Protein AF-A0A254QDS8-F1 (afdb_monomer_lite)

Foldseek 3Di:
DALLLLVLLLCLLVLLVVLLVVLVVLLVVLVVQLVVDPDPVSNVVSVVCNQPVSLVSQLVSQLSSLVSLCVSVVHDNVVSNVLSNVQSVVCNPPSSPVSSVVSNVSSQVSNVVVVQDADPVGDDPVSSVVVSVPDDNPDDDDPPPPPD

Structure (mmCIF, N/CA/C/O backbone):
data_AF-A0A254QDS8-F1
#
_entry.id   AF-A0A254QDS8-F1
#
loop_
_atom_site.group_PDB
_atom_site.id
_atom_site.type_symbol
_atom_site.label_atom_id
_atom_site.label_alt_id
_atom_site.label_comp_id
_atom_site.label_asym_id
_atom_site.label_entity_id
_atom_site.label_seq_id
_atom_site.pdbx_PDB_ins_code
_atom_site.Cartn_x
_atom_site.Cartn_y
_atom_site.Cartn_z
_atom_site.occupancy
_atom_site.B_iso_or_equiv
_atom_site.auth_seq_id
_atom_site.auth_comp_id
_atom_site.auth_asym_id
_atom_site.auth_atom_id
_atom_site.pdbx_PDB_model_num
ATOM 1 N N . MET A 1 1 ? -18.274 0.743 17.274 1.00 62.94 1 MET A N 1
ATOM 2 C CA . MET A 1 1 ? -17.215 0.992 16.306 1.00 62.94 1 MET A CA 1
ATOM 3 C C . MET A 1 1 ? -17.148 -0.329 15.602 1.00 62.94 1 MET A C 1
ATOM 5 O O . MET A 1 1 ? -16.774 -1.278 16.2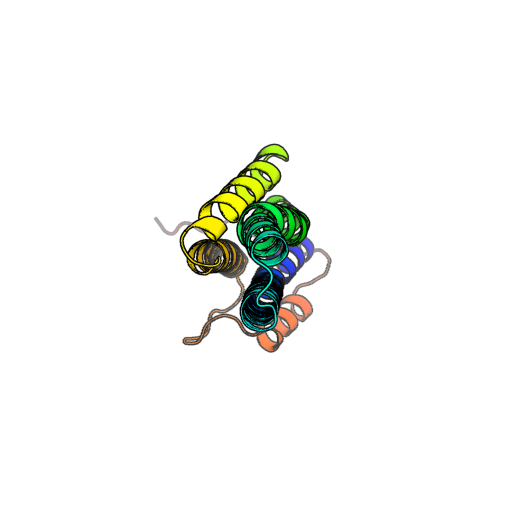58 1.00 62.94 1 MET A O 1
ATOM 9 N N . SER A 1 2 ? -17.656 -0.474 14.379 1.00 72.56 2 SER A N 1
ATOM 10 C CA . SER A 1 2 ? -17.866 -1.837 13.882 1.00 72.56 2 SER A CA 1
ATOM 11 C C . SER A 1 2 ? -16.525 -2.563 13.750 1.00 72.56 2 SER A C 1
ATOM 13 O O . SER A 1 2 ? -15.550 -1.995 13.250 1.00 72.56 2 SER A O 1
ATOM 15 N N . LYS A 1 3 ? -16.482 -3.830 14.175 1.00 84.50 3 LYS A N 1
ATOM 16 C CA . LYS A 1 3 ? -15.363 -4.760 13.950 1.00 84.50 3 LYS A CA 1
ATOM 17 C C . LYS A 1 3 ? -14.856 -4.696 12.500 1.00 84.50 3 LYS A C 1
ATOM 19 O O . LYS A 1 3 ? -13.654 -4.731 12.249 1.00 84.50 3 LYS A O 1
ATOM 24 N N . ALA A 1 4 ? -15.768 -4.455 11.555 1.00 88.00 4 ALA A N 1
ATOM 25 C CA . ALA A 1 4 ? -15.475 -4.204 10.147 1.00 88.00 4 ALA A CA 1
ATOM 26 C C . ALA A 1 4 ? -14.522 -3.017 9.896 1.00 88.00 4 ALA A C 1
ATOM 28 O O . ALA A 1 4 ? -13.606 -3.145 9.088 1.00 88.00 4 ALA A O 1
ATOM 29 N N . LYS A 1 5 ? -14.671 -1.876 10.585 1.00 89.94 5 LYS A N 1
ATOM 30 C CA . LYS A 1 5 ? -13.752 -0.731 10.419 1.00 89.94 5 LYS A CA 1
ATOM 31 C C . LYS A 1 5 ? -12.341 -1.063 10.900 1.00 89.94 5 LYS A C 1
ATOM 33 O O . LYS A 1 5 ? -11.376 -0.699 10.232 1.00 89.94 5 LYS A O 1
ATOM 38 N N . VAL A 1 6 ? -12.225 -1.793 12.011 1.00 90.06 6 VAL A N 1
ATOM 39 C CA . VAL A 1 6 ? -10.930 -2.261 12.534 1.00 90.06 6 VAL A CA 1
ATOM 40 C C . VAL A 1 6 ? -10.281 -3.225 11.543 1.00 90.06 6 VAL A C 1
ATOM 42 O O . VAL A 1 6 ? -9.111 -3.056 11.207 1.00 90.06 6 VAL A O 1
ATOM 45 N N . GLN A 1 7 ? -11.053 -4.172 10.999 1.00 93.00 7 GLN A N 1
ATOM 46 C CA . GLN A 1 7 ? -10.568 -5.125 9.999 1.00 93.00 7 GLN A CA 1
ATOM 47 C C . GLN A 1 7 ? -10.078 -4.419 8.729 1.00 93.00 7 GLN A C 1
ATOM 49 O O . GLN A 1 7 ? -8.998 -4.719 8.230 1.00 93.00 7 GLN A O 1
ATOM 54 N N . LEU A 1 8 ? -10.841 -3.450 8.218 1.00 94.12 8 LEU A N 1
ATOM 55 C CA . LEU A 1 8 ? -10.476 -2.686 7.024 1.00 94.12 8 LEU A CA 1
ATOM 56 C C . LEU A 1 8 ? -9.184 -1.880 7.226 1.00 94.12 8 LEU A C 1
ATOM 58 O O . LEU A 1 8 ? -8.314 -1.883 6.351 1.00 94.12 8 LEU A O 1
ATOM 62 N N . ALA A 1 9 ? -9.029 -1.230 8.383 1.00 93.38 9 ALA A N 1
ATOM 63 C CA . ALA A 1 9 ? -7.809 -0.502 8.723 1.00 93.38 9 ALA A CA 1
ATOM 64 C C . ALA A 1 9 ? -6.607 -1.450 8.905 1.00 93.38 9 ALA A C 1
ATOM 66 O O . ALA A 1 9 ? -5.504 -1.140 8.450 1.00 93.38 9 ALA A O 1
ATOM 67 N N . ALA A 1 10 ? -6.817 -2.626 9.508 1.00 93.75 10 ALA A N 1
ATOM 68 C CA . ALA A 1 10 ? -5.796 -3.659 9.684 1.00 93.75 10 ALA A CA 1
ATOM 69 C C . ALA A 1 10 ? -5.311 -4.213 8.340 1.00 93.75 10 ALA A C 1
ATOM 71 O O . ALA A 1 10 ? -4.106 -4.269 8.080 1.00 93.75 10 ALA A O 1
ATOM 72 N N . ASP A 1 11 ? -6.246 -4.569 7.461 1.00 95.25 11 ASP A N 1
ATOM 73 C CA . ASP A 1 11 ? -5.963 -5.034 6.108 1.00 95.25 11 ASP A CA 1
ATOM 74 C C . ASP A 1 11 ? -5.142 -4.014 5.318 1.00 95.25 11 ASP A C 1
ATOM 76 O O . ASP A 1 11 ? -4.181 -4.392 4.645 1.00 95.25 11 ASP A O 1
ATOM 80 N N . ALA A 1 12 ? -5.501 -2.729 5.406 1.00 94.81 12 ALA A N 1
ATOM 81 C CA . ALA A 1 12 ? -4.743 -1.661 4.771 1.00 94.81 12 ALA A CA 1
ATOM 82 C C . ALA A 1 12 ? -3.329 -1.560 5.368 1.00 94.81 12 ALA A C 1
ATOM 84 O O . ALA A 1 12 ? -2.350 -1.623 4.628 1.00 94.81 12 ALA A O 1
ATOM 85 N N . TYR A 1 13 ? -3.205 -1.495 6.700 1.00 94.81 13 TYR A N 1
ATOM 86 C CA . TYR A 1 13 ? -1.925 -1.366 7.407 1.00 94.81 13 TYR A CA 1
ATOM 87 C C . TYR A 1 13 ? -0.912 -2.457 7.026 1.00 94.81 13 TYR A C 1
ATOM 89 O O . TYR A 1 13 ? 0.222 -2.161 6.635 1.00 94.81 13 TYR A O 1
ATOM 97 N N . PHE A 1 14 ? -1.323 -3.727 7.099 1.00 94.31 14 PHE A N 1
ATOM 98 C CA . PHE A 1 14 ? -0.460 -4.851 6.724 1.00 94.31 14 PHE A CA 1
ATOM 99 C C . PHE A 1 14 ? -0.306 -4.979 5.205 1.00 94.31 14 PHE A C 1
ATOM 101 O O . PHE A 1 14 ? 0.731 -5.443 4.725 1.00 94.31 14 PHE A O 1
ATOM 108 N N . GLY A 1 15 ? -1.317 -4.554 4.447 1.00 94.50 15 GLY A N 1
ATOM 109 C CA . GLY A 1 15 ? -1.284 -4.503 2.993 1.00 94.50 15 GLY A CA 1
ATOM 110 C C . GLY A 1 15 ? -0.211 -3.558 2.464 1.00 94.50 15 GLY A C 1
ATOM 111 O O . GLY A 1 15 ? 0.537 -3.957 1.576 1.00 94.50 15 GLY A O 1
ATOM 112 N N . TYR A 1 16 ? -0.055 -2.360 3.041 1.00 93.94 16 TYR A N 1
ATOM 113 C CA . TYR A 1 16 ? 0.979 -1.410 2.609 1.00 93.94 16 TYR A CA 1
ATOM 114 C C . TYR A 1 16 ? 2.391 -1.966 2.792 1.00 93.94 16 TYR A C 1
ATOM 116 O O . TYR A 1 16 ? 3.232 -1.764 1.923 1.00 93.94 16 TYR A O 1
ATOM 124 N N . GLY A 1 17 ? 2.647 -2.716 3.870 1.00 91.69 17 GLY A N 1
ATOM 125 C CA . GLY A 1 17 ? 3.943 -3.371 4.073 1.00 91.69 17 GLY A CA 1
ATOM 126 C C . GLY A 1 17 ? 4.255 -4.396 2.977 1.00 91.69 17 GLY A C 1
ATOM 127 O O . GLY A 1 17 ? 5.362 -4.427 2.447 1.00 91.69 17 GLY A O 1
ATOM 128 N N . LYS A 1 18 ? 3.259 -5.196 2.572 1.00 91.56 18 LYS A N 1
ATOM 129 C CA . LYS A 1 18 ? 3.403 -6.134 1.445 1.00 91.56 18 LYS A CA 1
ATOM 130 C C . LYS A 1 18 ? 3.569 -5.410 0.110 1.00 91.56 18 LYS A C 1
ATOM 132 O O . LYS A 1 18 ? 4.428 -5.781 -0.681 1.00 91.56 18 LYS A O 1
ATOM 137 N N . ALA A 1 19 ? 2.764 -4.380 -0.137 1.00 92.94 19 ALA A N 1
ATOM 138 C CA . ALA A 1 19 ? 2.820 -3.583 -1.358 1.00 92.94 19 ALA A CA 1
ATOM 139 C C . ALA A 1 19 ? 4.178 -2.878 -1.518 1.00 92.94 19 ALA A C 1
ATOM 141 O O . ALA A 1 19 ? 4.733 -2.849 -2.616 1.00 92.94 19 ALA A O 1
ATOM 142 N N . PHE A 1 20 ? 4.760 -2.397 -0.417 1.00 92.44 20 PHE A N 1
ATOM 143 C CA . PHE A 1 20 ? 6.112 -1.851 -0.403 1.00 92.44 20 PHE A CA 1
ATOM 144 C C . PHE A 1 20 ? 7.160 -2.899 -0.791 1.00 92.44 20 PHE A C 1
ATOM 146 O O . PHE A 1 20 ? 7.974 -2.645 -1.675 1.00 92.44 20 PHE A O 1
ATOM 153 N N . LEU A 1 21 ? 7.102 -4.101 -0.202 1.00 91.75 21 LEU A N 1
ATOM 154 C CA . LEU A 1 21 ? 8.006 -5.199 -0.564 1.00 91.75 21 LEU A CA 1
ATOM 155 C C . LEU A 1 21 ? 7.904 -5.560 -2.050 1.00 91.75 21 LEU A C 1
ATOM 157 O O . LEU A 1 21 ? 8.928 -5.686 -2.716 1.00 91.75 21 LEU A O 1
ATOM 161 N N . PHE A 1 22 ? 6.690 -5.663 -2.599 1.00 91.75 22 PHE A N 1
ATOM 162 C CA . PHE A 1 22 ? 6.507 -5.902 -4.033 1.00 91.75 22 PHE A CA 1
ATOM 163 C C . PHE A 1 22 ? 7.075 -4.772 -4.896 1.00 91.75 22 PHE A C 1
ATOM 165 O O . PHE A 1 22 ? 7.669 -5.042 -5.936 1.00 91.75 22 PHE A O 1
ATOM 172 N N . THR A 1 23 ? 6.948 -3.521 -4.452 1.00 90.31 23 THR A N 1
ATOM 173 C CA . THR A 1 23 ? 7.519 -2.363 -5.156 1.00 90.31 23 THR A CA 1
ATOM 174 C C . THR A 1 23 ? 9.048 -2.411 -5.160 1.00 90.31 23 THR A C 1
ATOM 176 O O . THR A 1 23 ? 9.661 -2.175 -6.199 1.00 90.31 23 THR A O 1
ATOM 179 N N . ILE A 1 24 ? 9.675 -2.788 -4.038 1.00 89.62 24 ILE A N 1
ATOM 180 C CA . ILE A 1 24 ? 11.129 -3.001 -3.971 1.00 89.62 24 ILE A CA 1
ATOM 181 C C . ILE A 1 24 ? 11.551 -4.118 -4.928 1.00 89.62 24 ILE A C 1
ATOM 183 O O . ILE A 1 24 ? 12.480 -3.927 -5.709 1.00 89.62 24 ILE A O 1
ATOM 187 N N . LEU A 1 25 ? 10.872 -5.268 -4.897 1.00 90.56 25 LEU A N 1
ATOM 188 C CA . LEU A 1 25 ? 11.194 -6.401 -5.769 1.00 90.56 25 LEU A CA 1
ATOM 189 C C . LEU A 1 25 ? 11.064 -6.032 -7.252 1.00 90.56 25 LEU A C 1
ATOM 191 O O . LEU A 1 25 ? 11.931 -6.387 -8.047 1.00 90.56 25 LEU A O 1
ATOM 195 N N . PHE A 1 26 ? 10.036 -5.264 -7.617 1.00 89.44 26 PHE A N 1
ATOM 196 C CA . PHE A 1 26 ? 9.875 -4.734 -8.970 1.00 89.44 26 PHE A CA 1
ATOM 197 C C . PHE A 1 26 ? 11.021 -3.782 -9.358 1.00 89.44 26 PHE A C 1
ATOM 199 O O . PHE A 1 26 ? 11.601 -3.899 -10.441 1.00 89.44 26 PHE A O 1
ATOM 206 N N . GLY A 1 27 ? 11.402 -2.870 -8.459 1.00 87.00 27 GLY A N 1
ATOM 207 C CA . GLY A 1 27 ? 12.525 -1.952 -8.665 1.00 87.00 27 GLY A CA 1
ATOM 208 C C . GLY A 1 27 ? 13.868 -2.671 -8.835 1.00 87.00 27 GLY A C 1
ATOM 209 O O . GLY A 1 27 ? 14.647 -2.317 -9.717 1.00 87.00 27 GLY A O 1
ATOM 210 N N . LEU A 1 28 ? 14.123 -3.713 -8.039 1.00 89.06 28 LEU A N 1
ATOM 211 C CA . LEU A 1 28 ? 15.323 -4.546 -8.159 1.00 89.06 28 LEU A CA 1
ATOM 212 C C . LEU A 1 28 ? 15.313 -5.376 -9.446 1.00 89.06 28 LEU A C 1
ATOM 214 O O . LEU A 1 28 ? 16.332 -5.446 -10.125 1.00 89.06 28 LEU A O 1
ATOM 218 N N . GLY A 1 29 ? 14.168 -5.955 -9.817 1.00 89.44 29 GLY A N 1
ATOM 219 C CA . GLY A 1 29 ? 14.023 -6.719 -11.056 1.00 89.44 29 GLY A CA 1
ATOM 220 C C . GLY A 1 29 ? 14.275 -5.865 -12.300 1.00 89.44 29 GLY A C 1
ATOM 221 O O . GLY A 1 29 ? 15.041 -6.257 -13.176 1.00 89.44 29 GLY A O 1
ATOM 222 N N . THR A 1 30 ? 13.702 -4.660 -12.357 1.00 88.50 30 THR A N 1
ATOM 223 C CA . THR A 1 30 ? 13.943 -3.723 -13.470 1.00 88.50 30 THR A CA 1
ATOM 224 C C . THR A 1 30 ? 15.387 -3.218 -13.504 1.00 88.50 30 THR A C 1
ATOM 226 O O . THR A 1 30 ? 15.964 -3.108 -14.583 1.00 88.50 30 THR A O 1
ATOM 229 N N . ALA A 1 31 ? 16.018 -2.976 -12.351 1.00 87.31 31 ALA A N 1
ATOM 230 C CA . ALA A 1 31 ? 17.441 -2.639 -12.295 1.00 87.31 31 ALA A CA 1
ATOM 231 C C . ALA A 1 31 ? 18.334 -3.795 -12.783 1.00 87.31 31 ALA A C 1
ATOM 233 O O . ALA A 1 31 ? 19.264 -3.562 -13.551 1.00 87.31 31 ALA A O 1
ATOM 234 N N . ALA A 1 32 ? 18.030 -5.037 -12.397 1.00 89.44 32 ALA A N 1
ATOM 235 C CA . ALA A 1 32 ? 18.757 -6.216 -12.858 1.00 89.44 32 ALA A CA 1
ATOM 236 C C . ALA A 1 32 ? 18.629 -6.407 -14.377 1.00 89.44 32 ALA A C 1
ATOM 238 O O . ALA A 1 32 ? 19.632 -6.650 -15.041 1.00 89.44 32 ALA A O 1
ATOM 239 N N . LEU A 1 33 ? 17.429 -6.222 -14.941 1.00 89.44 33 LEU A N 1
ATOM 240 C CA . LEU A 1 33 ? 17.216 -6.257 -16.392 1.00 89.44 33 LEU A CA 1
ATOM 241 C C . LEU A 1 33 ? 18.037 -5.184 -17.114 1.00 89.44 33 LEU A C 1
ATOM 243 O O . LEU A 1 33 ? 18.649 -5.472 -18.137 1.00 89.44 33 LEU A O 1
ATOM 247 N N . HIS A 1 34 ? 18.088 -3.966 -16.568 1.00 88.00 34 HIS A N 1
ATOM 248 C CA . HIS A 1 34 ? 18.885 -2.882 -17.142 1.00 88.00 34 HIS A CA 1
ATOM 249 C C . HIS A 1 34 ? 20.385 -3.220 -17.171 1.00 88.00 34 HIS A C 1
ATOM 251 O O . HIS A 1 34 ? 21.047 -2.948 -18.165 1.00 88.00 34 HIS A O 1
ATOM 257 N N . LEU A 1 35 ? 20.907 -3.846 -16.111 1.00 88.88 35 LEU A N 1
ATOM 258 C CA . LEU A 1 35 ? 22.319 -4.234 -16.007 1.00 88.88 35 LEU A CA 1
ATOM 259 C C . LEU A 1 35 ? 22.676 -5.492 -16.815 1.00 88.88 35 LEU A C 1
ATOM 261 O O . LEU A 1 35 ? 23.837 -5.683 -17.159 1.00 88.88 35 LEU A O 1
ATOM 265 N N . ALA A 1 36 ? 21.702 -6.358 -17.102 1.00 90.94 36 ALA A N 1
ATOM 266 C CA . ALA A 1 36 ? 21.918 -7.614 -17.820 1.00 90.94 36 ALA A CA 1
ATOM 267 C C . ALA A 1 36 ? 22.020 -7.452 -19.347 1.00 90.94 36 ALA A C 1
ATOM 269 O O . ALA A 1 36 ? 22.380 -8.404 -20.037 1.00 90.94 36 ALA A O 1
ATOM 270 N N . SER A 1 37 ? 21.688 -6.276 -19.886 1.00 89.25 37 SER A N 1
ATOM 271 C CA . SER A 1 37 ? 21.680 -6.013 -21.325 1.00 89.25 37 SER A CA 1
ATOM 272 C C . SER A 1 37 ? 22.608 -4.861 -21.681 1.00 89.25 37 SER A C 1
ATOM 274 O O . SER A 1 37 ? 22.601 -3.828 -21.019 1.00 89.25 37 SER A O 1
ATOM 276 N N . ASN A 1 38 ? 23.351 -5.019 -22.776 1.00 90.06 38 ASN A N 1
ATOM 277 C CA . ASN A 1 38 ? 24.155 -3.954 -23.385 1.00 90.06 38 ASN A CA 1
ATOM 278 C C . ASN A 1 38 ? 23.418 -3.245 -24.539 1.00 90.06 38 ASN A C 1
ATOM 280 O O . ASN A 1 38 ? 23.972 -2.340 -25.157 1.00 90.06 38 ASN A O 1
ATOM 284 N N . ASP A 1 39 ? 22.186 -3.657 -24.854 1.00 94.19 39 ASP A N 1
ATOM 285 C CA . ASP A 1 39 ? 21.362 -3.016 -25.879 1.00 94.19 39 ASP A CA 1
ATOM 286 C C . ASP A 1 39 ? 20.772 -1.709 -25.328 1.00 94.19 39 ASP A C 1
ATOM 288 O O . ASP A 1 39 ? 19.963 -1.706 -24.396 1.00 94.19 39 ASP A O 1
ATOM 292 N N . GLN A 1 40 ? 21.167 -0.588 -25.931 1.00 90.69 40 GLN A N 1
ATOM 293 C CA . GLN A 1 40 ? 20.734 0.748 -25.530 1.00 90.69 40 GLN A CA 1
ATOM 294 C C . GLN A 1 40 ? 19.218 0.960 -25.680 1.00 90.69 40 GLN A C 1
ATOM 296 O O . GLN A 1 40 ? 18.601 1.614 -24.839 1.00 90.69 40 GLN A O 1
ATOM 301 N N . THR A 1 41 ? 18.591 0.391 -26.713 1.00 91.81 41 THR A N 1
ATOM 302 C CA . THR A 1 41 ? 17.136 0.475 -26.918 1.00 91.81 41 THR A CA 1
ATOM 303 C C . THR A 1 41 ? 16.415 -0.268 -25.805 1.00 91.81 41 THR A C 1
ATOM 305 O O . THR A 1 41 ? 15.487 0.260 -25.190 1.00 91.81 41 THR A O 1
ATOM 308 N N . PHE A 1 42 ? 16.887 -1.474 -25.488 1.00 89.94 42 PHE A N 1
ATOM 309 C CA . PHE A 1 42 ? 16.353 -2.257 -24.382 1.00 89.94 42 PHE A CA 1
ATOM 310 C C . PHE A 1 42 ? 16.517 -1.528 -23.042 1.00 89.94 42 PHE A C 1
ATOM 312 O O . PHE A 1 42 ? 15.566 -1.433 -22.267 1.00 89.94 42 PHE A O 1
ATOM 319 N N . GLN A 1 43 ? 17.687 -0.943 -22.782 1.00 89.94 43 GLN A N 1
ATOM 320 C CA . GLN A 1 43 ? 17.938 -0.161 -21.572 1.00 89.94 43 GLN A CA 1
ATOM 321 C C . GLN A 1 43 ? 16.987 1.036 -21.433 1.00 89.94 43 GLN A C 1
ATOM 323 O O . GLN A 1 43 ? 16.473 1.268 -20.336 1.00 89.94 43 GLN A O 1
ATOM 328 N N . LEU A 1 44 ? 16.708 1.763 -22.522 1.00 89.75 44 LEU A N 1
ATOM 329 C CA . LEU A 1 44 ? 15.747 2.873 -22.536 1.00 89.75 44 LEU A CA 1
ATOM 330 C C . LEU A 1 44 ? 14.315 2.400 -22.259 1.00 89.75 44 LEU A C 1
ATOM 332 O O . LEU A 1 44 ? 13.605 3.028 -21.471 1.00 89.75 44 LEU A O 1
ATOM 336 N N . ILE A 1 45 ? 13.906 1.268 -22.840 1.00 90.69 45 ILE A N 1
ATOM 337 C CA . ILE A 1 45 ? 12.602 0.651 -22.562 1.00 90.69 45 ILE A CA 1
ATOM 338 C C . ILE A 1 45 ? 12.496 0.282 -21.079 1.00 90.69 45 ILE A C 1
ATOM 340 O O . ILE A 1 45 ? 11.505 0.617 -20.430 1.00 90.69 45 ILE A O 1
ATOM 344 N N . VAL A 1 46 ? 13.527 -0.349 -20.511 1.00 89.50 46 VAL A N 1
ATOM 345 C CA . VAL A 1 46 ? 13.554 -0.728 -19.090 1.00 89.50 46 VAL A CA 1
ATOM 346 C C . VAL A 1 46 ? 13.511 0.502 -18.182 1.00 89.50 46 VAL A C 1
ATOM 348 O O . VAL A 1 46 ? 12.814 0.474 -17.170 1.00 89.50 46 VAL A O 1
ATOM 351 N N . ILE A 1 47 ? 14.179 1.604 -18.541 1.00 87.38 47 ILE A N 1
ATOM 352 C CA . ILE A 1 47 ? 14.059 2.880 -17.819 1.00 87.38 47 ILE A CA 1
ATOM 353 C C . ILE A 1 47 ? 12.617 3.398 -17.889 1.00 87.38 47 ILE A C 1
ATOM 355 O O . ILE A 1 47 ? 12.049 3.752 -16.855 1.00 87.38 47 ILE A O 1
ATOM 359 N N . GLY A 1 48 ? 11.990 3.395 -19.067 1.00 86.38 48 GLY A N 1
ATOM 360 C CA . GLY A 1 48 ? 10.590 3.795 -19.231 1.00 86.38 48 GLY A CA 1
ATOM 361 C C . GLY A 1 48 ? 9.635 2.962 -18.367 1.00 86.38 48 GLY A C 1
ATOM 362 O O . GLY A 1 48 ? 8.814 3.519 -17.636 1.00 86.38 48 GLY A O 1
ATOM 363 N N . ILE A 1 49 ? 9.800 1.635 -18.372 1.00 87.69 49 ILE A N 1
ATOM 364 C CA . ILE A 1 49 ? 9.058 0.701 -17.510 1.00 87.69 49 ILE A CA 1
ATOM 365 C C . ILE A 1 49 ? 9.336 0.992 -16.034 1.00 87.69 49 ILE A C 1
ATOM 367 O O . ILE A 1 49 ? 8.418 0.997 -15.217 1.00 87.69 49 ILE A O 1
ATOM 371 N N . ARG A 1 50 ? 10.586 1.279 -15.670 1.00 85.38 50 ARG A N 1
ATOM 372 C CA . ARG A 1 50 ? 10.950 1.590 -14.289 1.00 85.38 50 ARG A CA 1
ATOM 373 C C . ARG A 1 50 ? 10.275 2.864 -13.794 1.00 85.38 50 ARG A C 1
ATOM 375 O O . ARG A 1 50 ? 9.875 2.891 -12.640 1.00 85.38 50 ARG A O 1
ATOM 382 N N . TRP A 1 51 ? 10.116 3.896 -14.614 1.00 84.88 51 TRP A N 1
ATOM 383 C CA . TRP A 1 51 ? 9.431 5.120 -14.190 1.00 84.88 51 TRP A CA 1
ATOM 384 C C . TRP A 1 51 ? 7.910 4.977 -14.287 1.00 84.88 51 TRP A C 1
ATOM 386 O O . TRP A 1 51 ? 7.217 4.953 -13.270 1.00 84.88 51 TRP A O 1
ATOM 396 N N . ILE A 1 52 ? 7.375 4.816 -15.496 1.00 87.88 52 ILE A N 1
ATOM 397 C CA . ILE A 1 52 ? 5.924 4.802 -15.730 1.00 87.88 52 ILE A CA 1
ATOM 398 C C . ILE A 1 52 ? 5.300 3.525 -15.165 1.00 87.88 52 ILE A C 1
ATOM 400 O O . ILE A 1 52 ? 4.286 3.580 -14.470 1.00 87.88 52 ILE A O 1
ATOM 404 N N . GLY A 1 53 ? 5.928 2.375 -15.412 1.00 87.75 53 GLY A N 1
ATOM 405 C CA . GLY A 1 53 ? 5.445 1.086 -14.921 1.00 87.75 53 GLY A CA 1
ATOM 406 C C . GLY A 1 53 ? 5.424 1.015 -13.397 1.00 87.75 53 GLY A C 1
ATOM 407 O O . GLY A 1 53 ? 4.445 0.522 -12.848 1.00 87.75 53 GLY A O 1
ATOM 408 N N . THR A 1 54 ? 6.412 1.589 -12.697 1.00 87.62 54 THR A N 1
ATOM 409 C CA . THR A 1 54 ? 6.382 1.664 -11.223 1.00 87.62 54 THR A CA 1
ATOM 410 C C . THR A 1 54 ? 5.223 2.522 -10.721 1.00 87.62 54 THR A C 1
ATOM 412 O O . THR A 1 54 ? 4.525 2.100 -9.801 1.00 87.62 54 THR A O 1
ATOM 415 N N . ALA A 1 55 ? 4.970 3.695 -11.312 1.00 88.44 55 ALA A N 1
ATOM 416 C CA . ALA A 1 55 ? 3.837 4.531 -10.905 1.00 88.44 55 ALA A CA 1
ATOM 417 C C . ALA A 1 55 ? 2.495 3.816 -11.120 1.00 88.44 55 ALA A C 1
ATOM 419 O O . ALA A 1 55 ? 1.664 3.776 -10.211 1.00 88.44 55 ALA A O 1
ATOM 420 N N . VAL A 1 56 ? 2.297 3.204 -12.292 1.00 90.44 56 VAL A N 1
ATOM 421 C CA . VAL A 1 56 ? 1.080 2.437 -12.602 1.00 90.44 56 VAL A CA 1
ATOM 422 C C . VAL A 1 56 ? 0.929 1.252 -11.648 1.00 90.44 56 VAL A C 1
ATOM 424 O O . VAL A 1 56 ? -0.141 1.062 -11.069 1.00 90.44 56 VAL A O 1
ATOM 427 N N . PHE A 1 57 ? 2.004 0.493 -11.430 1.00 90.00 57 PHE A N 1
ATOM 428 C CA . PHE A 1 57 ? 2.024 -0.652 -10.525 1.00 90.00 57 PHE A CA 1
ATOM 429 C C . PHE A 1 57 ? 1.677 -0.246 -9.091 1.00 90.00 57 PHE A C 1
ATOM 431 O O . PHE A 1 57 ? 0.790 -0.843 -8.482 1.00 90.00 57 PHE A O 1
ATOM 438 N N . VAL A 1 58 ? 2.308 0.808 -8.561 1.00 91.38 58 VAL A N 1
ATOM 439 C CA . VAL A 1 58 ? 2.014 1.303 -7.212 1.00 91.38 58 VAL A CA 1
ATOM 440 C C . VAL A 1 58 ? 0.588 1.820 -7.101 1.00 91.38 58 VAL A C 1
ATOM 442 O O . VAL A 1 58 ? -0.100 1.491 -6.132 1.00 91.38 58 VAL A O 1
ATOM 445 N N . GLY A 1 59 ? 0.109 2.589 -8.078 1.00 91.06 59 GLY A N 1
ATOM 446 C CA . GLY A 1 59 ? -1.280 3.042 -8.107 1.00 91.06 59 GLY A CA 1
ATOM 447 C C . GLY A 1 59 ? -2.251 1.863 -8.031 1.00 91.06 59 GLY A C 1
ATOM 448 O O . GLY A 1 59 ? -3.152 1.858 -7.192 1.00 91.06 59 GLY A O 1
ATOM 449 N N . TRP A 1 60 ? -2.003 0.822 -8.828 1.00 91.31 60 TRP A N 1
ATOM 450 C CA . TRP A 1 60 ? -2.826 -0.382 -8.881 1.00 91.31 60 TRP A CA 1
ATOM 451 C C . TRP A 1 60 ? -2.833 -1.170 -7.564 1.00 91.31 60 TRP A C 1
ATOM 453 O O . TRP A 1 60 ? -3.908 -1.486 -7.055 1.00 91.31 60 TRP A O 1
ATOM 463 N N . ILE A 1 61 ? -1.670 -1.440 -6.961 1.00 92.88 61 ILE A N 1
ATOM 464 C CA . ILE A 1 61 ? -1.601 -2.226 -5.714 1.00 92.88 61 ILE A CA 1
ATOM 465 C C . ILE A 1 61 ? -2.070 -1.435 -4.485 1.00 92.88 61 ILE A C 1
ATOM 467 O O . ILE A 1 61 ? -2.557 -2.027 -3.522 1.00 92.88 61 ILE A O 1
ATOM 471 N N . THR A 1 62 ? -1.931 -0.105 -4.487 1.00 93.50 62 THR A N 1
ATOM 472 C CA . THR A 1 62 ? -2.338 0.738 -3.350 1.00 93.50 62 THR A CA 1
ATOM 473 C C . THR A 1 62 ? -3.808 1.126 -3.399 1.00 93.50 62 THR A C 1
ATOM 475 O O . THR A 1 62 ? -4.388 1.368 -2.345 1.00 93.50 62 THR A O 1
ATOM 478 N N . TYR A 1 63 ? -4.447 1.147 -4.572 1.00 94.25 63 TYR A N 1
ATOM 479 C CA . TYR A 1 63 ? -5.869 1.480 -4.711 1.00 94.25 63 TYR A CA 1
ATOM 480 C C . TYR A 1 63 ? -6.822 0.652 -3.844 1.00 94.25 63 TYR A C 1
ATOM 482 O O . TYR A 1 63 ? -7.548 1.255 -3.049 1.00 94.25 63 TYR A O 1
ATOM 490 N N . PRO A 1 64 ? -6.800 -0.692 -3.868 1.00 95.25 64 PRO A N 1
ATOM 491 C CA . PRO A 1 64 ? -7.663 -1.472 -2.985 1.00 95.25 64 PRO A CA 1
ATOM 492 C C . PRO A 1 64 ? -7.339 -1.240 -1.499 1.00 95.25 64 PRO A C 1
ATOM 494 O O . PRO A 1 64 ? -8.234 -1.282 -0.657 1.00 95.25 64 PRO A O 1
ATOM 497 N N . LEU A 1 65 ? -6.079 -0.949 -1.154 1.00 95.50 65 LEU A N 1
ATOM 498 C CA . LEU A 1 65 ? -5.677 -0.644 0.224 1.00 95.50 65 LEU A CA 1
ATOM 499 C C . LEU A 1 65 ? -6.229 0.710 0.683 1.00 95.50 65 LEU A C 1
ATOM 501 O O . LEU A 1 65 ? -6.799 0.805 1.768 1.00 95.50 65 LEU A O 1
ATOM 505 N N . ASN A 1 66 ? -6.131 1.729 -0.170 1.00 94.81 66 ASN A N 1
ATOM 506 C CA . ASN A 1 66 ? -6.673 3.062 0.070 1.00 94.81 66 ASN A CA 1
ATOM 507 C C . ASN A 1 66 ? -8.204 3.051 0.120 1.00 94.81 66 ASN A C 1
ATOM 509 O O . ASN A 1 66 ? -8.781 3.792 0.909 1.00 94.81 66 ASN A O 1
ATOM 513 N N . GLN A 1 67 ? -8.875 2.187 -0.649 1.00 95.00 67 GLN A N 1
ATOM 514 C CA . GLN A 1 67 ? -10.319 1.974 -0.523 1.00 95.00 67 GLN A CA 1
ATOM 515 C C . GLN A 1 67 ? -10.687 1.373 0.838 1.00 95.00 67 GLN A C 1
ATOM 517 O O . GLN A 1 67 ? -11.625 1.842 1.480 1.00 95.00 67 GLN A O 1
ATOM 522 N N . LYS A 1 68 ? -9.952 0.354 1.308 1.00 94.75 68 LYS A N 1
ATOM 523 C CA . LYS A 1 68 ? -10.179 -0.234 2.639 1.00 94.75 68 LYS A CA 1
ATOM 524 C C . LYS A 1 68 ? -9.945 0.791 3.747 1.00 94.75 68 LYS A C 1
ATOM 526 O O . LYS A 1 68 ? -10.808 0.970 4.606 1.00 94.75 68 LYS A O 1
ATOM 531 N N . LEU A 1 69 ? -8.826 1.513 3.690 1.00 93.88 69 LEU A N 1
ATOM 532 C CA . LEU A 1 69 ? -8.524 2.584 4.635 1.00 93.88 69 LEU A CA 1
ATOM 533 C C . LEU A 1 69 ? -9.598 3.680 4.593 1.00 93.88 69 LEU A C 1
ATOM 535 O O . LEU A 1 69 ? -10.123 4.055 5.638 1.00 93.88 69 LEU A O 1
ATOM 539 N N . GLY A 1 70 ? -9.989 4.123 3.399 1.00 93.75 70 GLY A N 1
ATOM 540 C CA . GLY A 1 70 ? -11.028 5.127 3.199 1.00 93.75 70 GLY A CA 1
ATOM 541 C C . GLY A 1 70 ? -12.366 4.717 3.807 1.00 93.75 70 GLY A C 1
ATOM 542 O O . GLY A 1 70 ? -12.929 5.479 4.584 1.00 93.75 70 GLY A O 1
ATOM 543 N N . LYS A 1 71 ? -12.818 3.479 3.573 1.00 93.50 71 LYS A N 1
ATOM 544 C CA .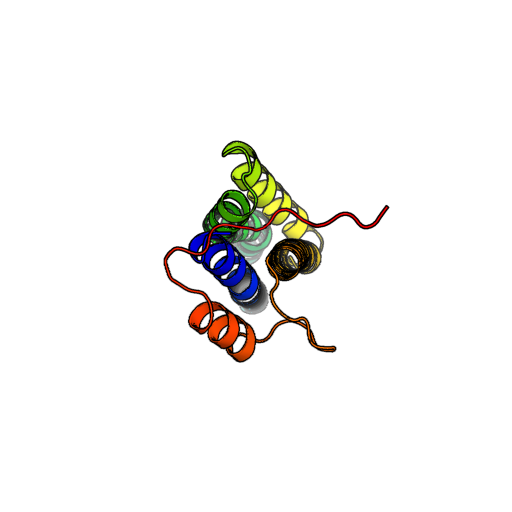 LYS A 1 71 ? -14.030 2.925 4.205 1.00 93.50 71 LYS A CA 1
ATOM 545 C C . LYS A 1 71 ? -13.918 2.849 5.730 1.00 93.50 71 LYS A C 1
ATOM 547 O O . LYS A 1 71 ? -14.900 3.072 6.428 1.00 93.50 71 LYS A O 1
ATOM 552 N N . SER A 1 72 ? -12.730 2.565 6.269 1.00 91.62 72 SER A N 1
ATOM 553 C CA . SER A 1 72 ? -12.514 2.571 7.725 1.00 91.62 72 SER A CA 1
ATOM 554 C C . SER A 1 72 ? -12.565 3.974 8.344 1.00 91.62 72 SER A C 1
ATOM 556 O O . SER A 1 72 ? -12.858 4.097 9.533 1.00 91.62 72 SER A O 1
ATOM 558 N N . MET A 1 73 ? -12.275 5.009 7.548 1.00 91.38 73 MET A N 1
ATOM 559 C CA . MET A 1 73 ? -12.183 6.419 7.943 1.00 91.38 73 MET A CA 1
ATOM 560 C C . MET A 1 73 ? -13.366 7.271 7.454 1.00 91.38 73 MET A C 1
ATOM 562 O O . MET A 1 73 ? -13.315 8.491 7.601 1.00 91.38 73 MET A O 1
ATOM 566 N N . ASP A 1 74 ? -14.379 6.654 6.839 1.00 91.38 74 ASP A N 1
ATOM 567 C CA . ASP A 1 74 ? -15.535 7.327 6.230 1.00 91.38 74 ASP A CA 1
ATOM 568 C C . ASP A 1 74 ? -15.135 8.405 5.202 1.00 91.38 74 ASP A C 1
ATOM 570 O O . ASP A 1 74 ? -15.673 9.511 5.163 1.00 91.38 74 ASP A O 1
ATOM 574 N N . TRP A 1 75 ? -14.129 8.108 4.378 1.00 90.75 75 TRP A N 1
ATOM 575 C CA . TRP A 1 75 ? -13.703 9.003 3.306 1.00 90.75 75 TRP A CA 1
ATOM 576 C C . TRP A 1 75 ? -14.710 9.031 2.150 1.00 90.75 75 TRP A C 1
ATOM 578 O O . TRP A 1 75 ? -15.263 7.986 1.810 1.00 90.75 75 TRP A O 1
ATOM 588 N N . PRO A 1 76 ? -14.857 10.181 1.463 1.00 90.19 76 PRO A N 1
ATOM 589 C CA . PRO A 1 76 ? -15.475 10.214 0.141 1.00 90.19 76 PRO A CA 1
ATOM 590 C C . PRO A 1 76 ? -14.726 9.289 -0.827 1.00 90.19 76 PRO A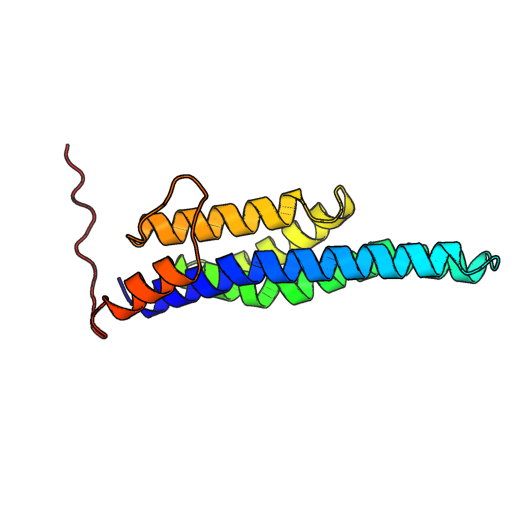 C 1
ATOM 592 O O . PRO A 1 76 ? -13.492 9.211 -0.771 1.00 90.19 76 PRO A O 1
ATOM 595 N N . ASP A 1 77 ? -15.447 8.648 -1.749 1.00 82.38 77 ASP A N 1
ATOM 596 C CA . ASP A 1 77 ? -14.885 7.663 -2.692 1.00 82.38 77 ASP A CA 1
ATOM 597 C C . ASP A 1 77 ? -13.705 8.217 -3.512 1.00 82.38 77 ASP A C 1
ATOM 599 O O . ASP A 1 77 ? -12.717 7.520 -3.772 1.00 82.38 77 ASP A O 1
ATOM 603 N N . ASP A 1 78 ? -13.749 9.508 -3.847 1.00 89.62 78 ASP A N 1
ATOM 604 C CA . ASP A 1 78 ? -12.694 10.188 -4.598 1.00 89.62 78 ASP A CA 1
ATOM 605 C C . ASP A 1 78 ? -11.378 10.309 -3.824 1.00 89.62 78 ASP A C 1
ATOM 607 O O . ASP A 1 78 ? -10.298 10.329 -4.420 1.00 89.62 78 ASP A O 1
ATOM 611 N N . LYS A 1 79 ? -11.427 10.351 -2.489 1.00 91.12 79 LYS A N 1
ATOM 612 C CA . LYS A 1 79 ? -10.229 10.533 -1.666 1.00 91.12 79 LYS A CA 1
ATOM 613 C C . LYS A 1 79 ? -9.324 9.308 -1.725 1.00 91.12 79 LYS A C 1
ATOM 615 O O . LYS A 1 79 ? -8.114 9.469 -1.844 1.00 91.12 79 LYS A O 1
ATOM 620 N N . ALA A 1 80 ? -9.890 8.098 -1.741 1.00 89.56 80 ALA A N 1
ATOM 621 C CA . ALA A 1 80 ? -9.113 6.867 -1.901 1.00 89.56 80 ALA A CA 1
ATOM 622 C C . ALA A 1 80 ? -8.362 6.839 -3.244 1.00 89.56 80 ALA A C 1
ATOM 624 O O . ALA A 1 80 ? -7.180 6.488 -3.291 1.00 89.56 80 ALA A O 1
ATOM 625 N N . ARG A 1 81 ? -9.027 7.272 -4.326 1.00 90.94 81 ARG A N 1
ATOM 626 C CA . ARG A 1 81 ? -8.423 7.400 -5.660 1.00 90.94 81 ARG A CA 1
ATOM 627 C C . ARG A 1 81 ? -7.293 8.430 -5.662 1.00 90.94 81 ARG A C 1
ATOM 629 O O . ARG A 1 81 ? -6.186 8.117 -6.095 1.00 90.94 81 ARG A O 1
ATOM 636 N N . ASN A 1 82 ? -7.540 9.621 -5.122 1.00 91.56 82 ASN A N 1
ATOM 637 C CA . ASN A 1 82 ? -6.547 10.695 -5.071 1.00 91.56 82 ASN A CA 1
ATOM 638 C C . ASN A 1 82 ? -5.327 10.312 -4.218 1.00 91.56 82 ASN A C 1
ATOM 640 O O . ASN A 1 82 ? -4.198 10.607 -4.604 1.00 91.56 82 ASN A O 1
ATOM 644 N N . THR A 1 83 ? -5.520 9.596 -3.105 1.00 91.44 83 THR A N 1
ATOM 645 C CA . THR A 1 83 ? -4.411 9.073 -2.293 1.00 91.44 83 THR A CA 1
ATOM 646 C C . THR A 1 83 ? -3.566 8.064 -3.070 1.00 91.44 83 THR A C 1
ATOM 648 O O . THR A 1 83 ? -2.343 8.135 -2.992 1.00 91.44 83 THR A O 1
ATOM 651 N N . SER A 1 84 ? -4.166 7.172 -3.865 1.00 90.38 84 SER A N 1
ATOM 652 C CA . SER A 1 84 ? -3.403 6.246 -4.721 1.00 90.38 84 SER A CA 1
ATOM 653 C C . SER A 1 84 ? -2.585 6.956 -5.782 1.00 90.38 84 SER A C 1
ATOM 655 O O . SER A 1 84 ? -1.427 6.605 -5.990 1.00 90.38 84 SER A O 1
ATOM 657 N N . ILE A 1 85 ? -3.168 7.965 -6.430 1.00 90.62 85 ILE A N 1
ATOM 658 C CA . ILE A 1 85 ? -2.464 8.776 -7.426 1.00 90.62 85 ILE A CA 1
ATOM 659 C C . ILE A 1 85 ? -1.286 9.495 -6.763 1.00 90.62 85 ILE A C 1
ATOM 661 O O . ILE A 1 85 ? -0.165 9.434 -7.261 1.00 90.62 85 ILE A O 1
ATOM 665 N N . LEU A 1 86 ? -1.506 10.110 -5.599 1.00 90.31 86 LEU A N 1
ATOM 666 C CA . LEU A 1 86 ? -0.446 10.787 -4.858 1.00 90.31 86 LEU A CA 1
ATOM 667 C C . LEU A 1 86 ? 0.664 9.818 -4.429 1.00 90.31 86 LEU A C 1
ATOM 669 O O . LEU A 1 86 ? 1.839 10.139 -4.572 1.00 90.31 86 LEU A O 1
ATOM 673 N N . MET A 1 87 ? 0.313 8.621 -3.948 1.00 91.00 87 MET A N 1
ATOM 674 C CA . MET A 1 87 ? 1.292 7.586 -3.609 1.00 91.00 87 MET A CA 1
ATOM 675 C C . MET A 1 87 ? 2.091 7.136 -4.837 1.00 91.00 87 MET A C 1
ATOM 677 O O . MET A 1 87 ? 3.311 7.015 -4.747 1.00 91.00 87 MET A O 1
ATOM 681 N N . ALA A 1 88 ? 1.438 6.931 -5.984 1.00 89.62 88 ALA A N 1
ATOM 682 C CA . ALA A 1 88 ? 2.104 6.585 -7.238 1.00 89.62 88 ALA A CA 1
ATOM 683 C C . ALA A 1 88 ? 3.114 7.665 -7.660 1.00 89.62 88 ALA A C 1
ATOM 685 O O . ALA A 1 88 ? 4.261 7.344 -7.964 1.00 89.62 88 ALA A O 1
ATOM 686 N N . LEU A 1 89 ? 2.727 8.942 -7.591 1.00 88.06 89 LEU A N 1
ATOM 687 C CA . LEU A 1 89 ? 3.606 10.071 -7.912 1.00 88.06 89 LEU A CA 1
ATOM 688 C C . LEU A 1 89 ? 4.772 10.201 -6.921 1.00 88.06 89 LEU A C 1
ATOM 690 O O . LEU A 1 89 ? 5.918 10.345 -7.338 1.00 88.06 89 LEU A O 1
ATOM 694 N N . LEU A 1 90 ? 4.513 10.077 -5.615 1.00 86.56 90 LEU A N 1
ATOM 695 C CA . LEU A 1 90 ? 5.552 10.095 -4.575 1.00 86.56 90 LEU A CA 1
ATOM 696 C C . LEU A 1 90 ? 6.530 8.920 -4.694 1.00 86.56 90 LEU A C 1
ATOM 698 O O . LEU A 1 90 ? 7.666 8.999 -4.228 1.00 86.56 90 LEU A O 1
ATOM 702 N N . THR A 1 91 ? 6.116 7.820 -5.321 1.00 84.69 91 THR A N 1
ATOM 703 C CA . THR A 1 91 ? 6.990 6.660 -5.515 1.00 84.69 91 THR A CA 1
ATOM 704 C C . THR A 1 91 ? 8.099 6.945 -6.517 1.00 84.69 91 THR A C 1
ATOM 706 O O . THR A 1 91 ? 9.213 6.449 -6.337 1.00 84.69 91 THR A O 1
ATOM 709 N N . LEU A 1 92 ? 7.840 7.805 -7.504 1.00 81.94 92 LEU A N 1
ATOM 710 C CA . LEU A 1 92 ? 8.818 8.182 -8.520 1.00 81.94 92 LEU A CA 1
ATOM 711 C C . LEU A 1 92 ? 10.057 8.877 -7.935 1.00 81.94 92 LEU A C 1
ATOM 713 O O . LEU A 1 92 ? 11.132 8.785 -8.516 1.00 81.94 92 LEU A O 1
ATOM 717 N N . THR A 1 93 ? 9.946 9.543 -6.781 1.00 78.19 93 THR A N 1
ATOM 718 C CA . THR A 1 93 ? 11.052 10.328 -6.206 1.00 78.19 93 THR A CA 1
ATOM 719 C C . THR A 1 93 ? 11.941 9.541 -5.241 1.00 78.19 93 THR A C 1
ATOM 721 O O . THR A 1 93 ? 13.115 9.865 -5.095 1.00 78.19 93 THR A O 1
ATOM 724 N N . CYS A 1 94 ? 11.409 8.515 -4.566 1.00 76.44 94 CYS A N 1
ATOM 725 C CA . CYS A 1 94 ? 12.091 7.850 -3.444 1.00 76.44 94 CYS A CA 1
ATOM 726 C C . CYS A 1 94 ? 11.861 6.331 -3.375 1.00 76.44 94 CYS A C 1
ATOM 728 O O . CYS A 1 94 ? 11.853 5.748 -2.289 1.00 76.44 94 CYS A O 1
ATOM 730 N N . LEU A 1 95 ? 11.623 5.681 -4.521 1.00 73.06 95 LEU A N 1
ATOM 731 C CA . LEU A 1 95 ? 11.299 4.246 -4.602 1.00 73.06 95 LEU A CA 1
ATOM 732 C C . LEU A 1 95 ? 10.087 3.853 -3.733 1.00 73.06 95 LEU A C 1
ATOM 734 O O . LEU A 1 95 ? 9.987 2.732 -3.240 1.00 73.06 95 LEU A O 1
ATOM 738 N N . GLY A 1 96 ? 9.169 4.794 -3.503 1.00 75.69 96 GLY A N 1
ATOM 739 C CA . GLY A 1 96 ? 7.946 4.560 -2.732 1.00 75.69 96 GLY A CA 1
ATOM 740 C C . GLY A 1 96 ? 8.085 4.628 -1.222 1.00 75.69 96 GLY A C 1
ATOM 741 O O . GLY A 1 96 ? 7.052 4.638 -0.559 1.00 75.69 96 GLY A O 1
ATOM 742 N N . ILE A 1 97 ? 9.292 4.719 -0.655 1.00 85.31 97 ILE A N 1
ATOM 743 C CA . ILE A 1 97 ? 9.497 4.626 0.803 1.00 85.31 97 ILE A CA 1
ATOM 744 C C . ILE A 1 97 ? 8.584 5.605 1.553 1.00 85.31 97 ILE A C 1
ATOM 746 O O . ILE A 1 97 ? 7.820 5.200 2.428 1.00 85.31 97 ILE A O 1
ATOM 750 N N . VAL A 1 98 ? 8.597 6.882 1.162 1.00 86.50 98 VAL A N 1
ATOM 751 C CA . VAL A 1 98 ? 7.784 7.924 1.808 1.00 86.50 98 VAL A CA 1
ATOM 752 C C . VAL A 1 98 ? 6.289 7.659 1.632 1.00 86.50 98 VAL A C 1
ATOM 754 O O . VAL A 1 98 ? 5.526 7.785 2.590 1.00 86.50 98 VAL A O 1
ATOM 757 N N . ALA A 1 99 ? 5.865 7.243 0.435 1.00 87.81 99 ALA A N 1
ATOM 758 C CA . ALA A 1 99 ? 4.466 6.947 0.143 1.00 87.81 99 ALA A CA 1
ATOM 759 C C . ALA A 1 99 ? 3.933 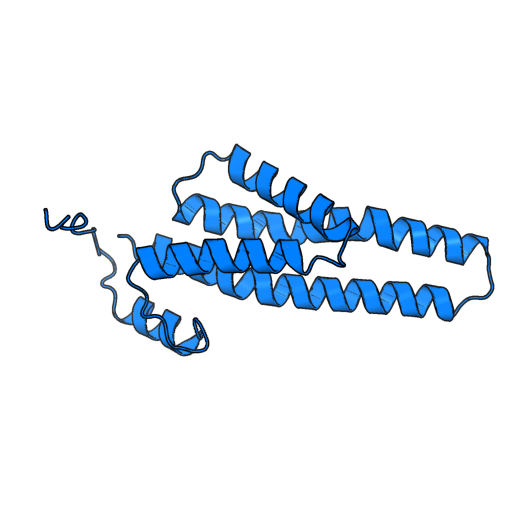5.825 1.047 1.00 87.81 99 ALA A C 1
ATOM 761 O O . ALA A 1 99 ? 2.898 5.985 1.696 1.00 87.81 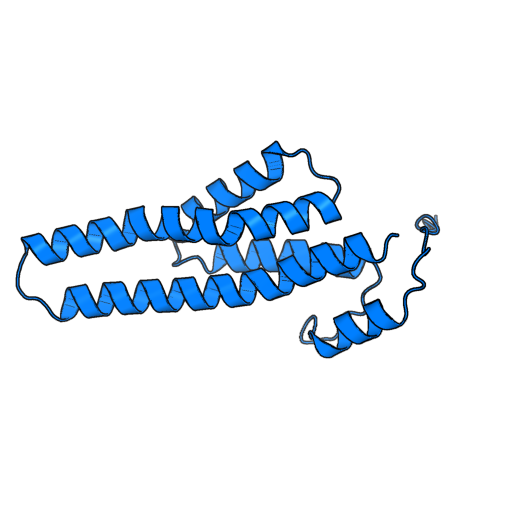99 ALA A O 1
ATOM 762 N N . PHE A 1 100 ? 4.657 4.707 1.139 1.00 91.56 100 PHE A N 1
ATOM 763 C CA . PHE A 1 100 ? 4.244 3.560 1.947 1.00 91.56 100 PHE A CA 1
ATOM 764 C C . PHE A 1 100 ? 4.333 3.829 3.451 1.00 91.56 100 PHE A C 1
ATOM 766 O O . PHE A 1 100 ? 3.439 3.394 4.179 1.00 91.56 100 PHE A O 1
ATOM 773 N N . ILE A 1 101 ? 5.325 4.601 3.916 1.00 90.00 101 ILE A N 1
ATOM 774 C CA . ILE A 1 101 ? 5.376 5.078 5.308 1.00 90.00 101 ILE A CA 1
ATOM 775 C C . ILE A 1 101 ? 4.130 5.904 5.623 1.00 90.00 101 ILE A C 1
ATOM 777 O O . ILE A 1 101 ? 3.477 5.653 6.635 1.00 90.00 101 ILE A O 1
ATOM 781 N N . TYR A 1 102 ? 3.759 6.844 4.752 1.00 89.44 102 TYR A N 1
ATOM 782 C CA . TYR A 1 102 ? 2.583 7.685 4.956 1.00 89.44 102 TYR A CA 1
ATOM 783 C C . TYR A 1 102 ? 1.285 6.858 4.998 1.00 89.44 102 TYR A C 1
ATOM 785 O O . TYR A 1 102 ? 0.483 7.007 5.923 1.00 89.44 102 TYR A O 1
ATOM 793 N N . GLY A 1 103 ? 1.107 5.914 4.065 1.00 91.44 103 GLY A N 1
ATOM 794 C CA . GLY A 1 103 ? -0.028 4.981 4.064 1.00 91.44 103 GLY A CA 1
ATOM 795 C C . GLY A 1 103 ? -0.106 4.133 5.340 1.00 91.44 103 GLY A C 1
ATOM 796 O O . GLY A 1 103 ? -1.156 4.063 5.987 1.00 91.44 103 GLY A O 1
ATOM 797 N N . GLN A 1 104 ? 1.021 3.552 5.768 1.00 91.56 104 GLN A N 1
ATOM 798 C CA . GLN A 1 104 ? 1.099 2.794 7.020 1.00 91.56 104 GLN A CA 1
ATOM 799 C C . GLN A 1 104 ? 0.838 3.662 8.253 1.00 91.56 104 GLN A C 1
ATOM 801 O O . GLN A 1 104 ? 0.174 3.204 9.183 1.00 91.56 104 GLN A O 1
ATOM 806 N N . GLN A 1 105 ? 1.321 4.905 8.286 1.00 91.06 105 GLN A N 1
ATOM 807 C CA . GLN A 1 105 ? 1.077 5.830 9.393 1.00 91.06 105 GLN A CA 1
ATOM 808 C C . GLN A 1 105 ? -0.397 6.219 9.498 1.00 91.06 105 GLN A C 1
ATOM 810 O O . GLN A 1 105 ? -0.936 6.225 10.607 1.00 91.06 105 GLN A O 1
ATOM 815 N N . MET A 1 106 ? -1.074 6.479 8.375 1.00 91.31 106 MET A N 1
ATOM 816 C CA . MET A 1 106 ? -2.515 6.748 8.370 1.00 91.31 106 MET A CA 1
ATOM 817 C C . MET A 1 106 ? -3.309 5.545 8.884 1.00 91.31 106 MET A C 1
ATOM 819 O O . MET A 1 106 ? -4.126 5.696 9.792 1.00 91.31 106 MET A O 1
ATOM 823 N N . ALA A 1 107 ? -3.024 4.343 8.376 1.00 92.69 107 ALA A N 1
ATOM 824 C CA . ALA A 1 107 ? -3.703 3.128 8.819 1.00 92.69 107 ALA A CA 1
ATOM 825 C C . ALA A 1 107 ? -3.418 2.794 10.295 1.00 92.69 107 ALA A C 1
ATOM 827 O O . ALA A 1 107 ? -4.329 2.427 11.033 1.00 92.69 107 ALA A O 1
ATOM 828 N N . SER A 1 108 ? -2.181 2.995 10.756 1.00 92.06 108 SER A N 1
ATOM 829 C CA . SER A 1 108 ? -1.798 2.829 12.164 1.00 92.06 108 SER A CA 1
ATOM 830 C C . SER A 1 108 ? -2.532 3.815 13.070 1.00 92.06 108 SER A C 1
ATOM 832 O O . SER A 1 108 ? -3.118 3.423 14.076 1.00 92.06 108 SER A O 1
ATOM 834 N N . THR A 1 109 ? -2.567 5.092 12.683 1.00 91.38 109 THR A N 1
ATOM 835 C CA . THR A 1 109 ? -3.300 6.136 13.411 1.00 91.38 109 THR A CA 1
ATOM 836 C C . THR A 1 109 ? -4.779 5.791 13.499 1.00 91.38 109 THR A C 1
ATOM 838 O O . THR A 1 109 ? -5.379 5.948 14.560 1.00 91.38 109 THR A O 1
ATOM 841 N N . GLN A 1 110 ? -5.362 5.279 12.413 1.00 91.12 110 GLN A N 1
ATOM 842 C CA . GLN A 1 110 ? -6.747 4.834 12.423 1.00 91.12 110 GLN A CA 1
ATOM 843 C C . GLN A 1 110 ? -6.951 3.640 13.357 1.00 91.12 110 GLN A C 1
ATOM 845 O O . GLN A 1 110 ? -7.848 3.688 14.182 1.00 91.12 110 GLN A O 1
ATOM 850 N N . LEU A 1 111 ? -6.102 2.612 13.320 1.00 90.31 111 LEU A N 1
ATOM 851 C CA . LEU A 1 111 ? -6.190 1.474 14.247 1.00 90.31 111 LEU A CA 1
ATOM 852 C C . LEU A 1 111 ? -6.110 1.900 15.720 1.00 90.31 111 LEU A C 1
ATOM 854 O O . LEU A 1 111 ? -6.866 1.393 16.545 1.00 90.31 111 LEU A O 1
ATOM 858 N N . ILE A 1 112 ? -5.242 2.862 16.040 1.00 88.44 112 ILE A N 1
ATOM 859 C CA . ILE A 1 112 ? -5.110 3.423 17.393 1.00 88.44 112 ILE A CA 1
ATOM 860 C C . ILE A 1 112 ? -6.371 4.198 17.789 1.00 88.44 112 ILE A C 1
ATOM 862 O O . ILE A 1 112 ? -6.884 4.004 18.888 1.00 88.44 112 ILE A O 1
ATOM 866 N N . LYS A 1 113 ? -6.915 5.033 16.890 1.00 87.62 113 LYS A N 1
ATOM 867 C CA . LYS A 1 113 ? -8.216 5.699 17.101 1.00 87.62 113 LYS A CA 1
ATOM 868 C C . LYS A 1 113 ? -9.338 4.688 17.295 1.00 87.62 113 LYS A C 1
ATOM 870 O O . LYS A 1 113 ? -10.288 4.950 18.024 1.00 87.62 113 LYS A O 1
ATOM 875 N N . LEU A 1 114 ? -9.206 3.532 16.653 1.00 86.62 114 LEU A N 1
ATOM 876 C CA . LEU A 1 114 ? -10.114 2.412 16.778 1.00 86.62 114 LEU A CA 1
ATOM 877 C C . LEU A 1 114 ? -9.839 1.518 18.009 1.00 86.62 114 LEU A C 1
ATOM 879 O O . LEU A 1 114 ? -10.301 0.386 18.052 1.00 86.62 114 LEU A O 1
ATOM 883 N N . GLY A 1 115 ? -9.070 1.988 18.997 1.00 84.12 115 GLY A N 1
ATOM 884 C CA . GLY A 1 115 ? -8.840 1.280 20.262 1.00 84.12 115 GLY A CA 1
ATOM 885 C C . GLY A 1 115 ? -7.810 0.147 20.209 1.00 84.12 115 GLY A C 1
ATOM 886 O O . GLY A 1 115 ? -7.600 -0.529 21.215 1.00 84.12 115 GLY A O 1
ATOM 887 N N . THR A 1 116 ? -7.129 -0.061 19.077 1.00 84.81 116 THR A N 1
ATOM 888 C CA . THR A 1 116 ? -6.113 -1.117 18.967 1.00 84.81 116 THR A CA 1
ATOM 889 C C . THR A 1 116 ? -4.879 -0.754 19.807 1.00 84.81 116 THR A C 1
ATOM 891 O O . THR A 1 116 ? -4.278 0.302 19.580 1.00 84.81 116 THR A O 1
ATOM 894 N N . PRO A 1 117 ? -4.432 -1.617 20.738 1.00 78.25 117 PRO A N 1
ATOM 895 C CA . PRO A 1 117 ? -3.309 -1.303 21.614 1.00 78.25 117 PRO A CA 1
ATOM 896 C C . PRO A 1 117 ? -1.987 -1.219 20.837 1.00 78.25 117 PRO A C 1
ATOM 898 O O . PRO A 1 117 ? -1.559 -2.168 20.171 1.00 78.25 117 PRO A O 1
ATOM 901 N N . LYS A 1 118 ? -1.304 -0.074 20.957 1.00 76.12 118 LYS A N 1
ATOM 902 C CA . LYS A 1 118 ? 0.015 0.173 20.360 1.00 76.12 118 LYS A CA 1
ATOM 903 C C . LYS A 1 118 ? 1.121 -0.349 21.281 1.00 76.12 118 LYS A C 1
ATOM 905 O O . LYS A 1 118 ? 1.165 0.005 22.454 1.00 76.12 118 LYS A O 1
ATOM 910 N N . LYS A 1 119 ? 2.054 -1.140 20.743 1.00 76.44 119 LYS A N 1
ATOM 911 C CA . LYS A 1 119 ? 3.322 -1.461 21.424 1.00 76.44 119 LYS A CA 1
ATOM 912 C C . LYS A 1 119 ? 4.434 -0.523 20.946 1.00 76.44 119 LYS A C 1
ATOM 914 O O . LYS A 1 119 ? 4.313 0.097 19.891 1.00 76.44 119 LYS A O 1
ATOM 919 N N . TRP A 1 120 ? 5.536 -0.452 21.698 1.00 67.94 120 TRP A N 1
ATOM 920 C CA . TRP A 1 120 ? 6.716 0.370 21.372 1.00 67.94 120 TRP A CA 1
ATOM 921 C C . TRP A 1 120 ? 7.200 0.174 19.924 1.00 67.94 120 TRP A C 1
ATOM 923 O O . TRP A 1 120 ? 7.500 1.140 19.234 1.00 67.94 120 TRP A O 1
ATOM 933 N N . TYR A 1 121 ? 7.229 -1.069 19.433 1.00 72.00 121 TYR A N 1
ATOM 934 C CA . TYR A 1 121 ? 7.697 -1.421 18.084 1.00 72.00 121 TYR A CA 1
ATOM 935 C C . TYR A 1 121 ? 6.595 -1.386 17.004 1.00 72.00 121 TYR A C 1
ATOM 937 O O . TYR A 1 121 ? 6.770 -1.937 15.920 1.00 72.00 121 TYR A O 1
ATOM 945 N N . GLY A 1 122 ? 5.446 -0.759 17.280 1.00 75.06 122 GLY A N 1
ATOM 946 C CA . GLY A 1 122 ? 4.328 -0.638 16.340 1.00 75.06 122 GLY A CA 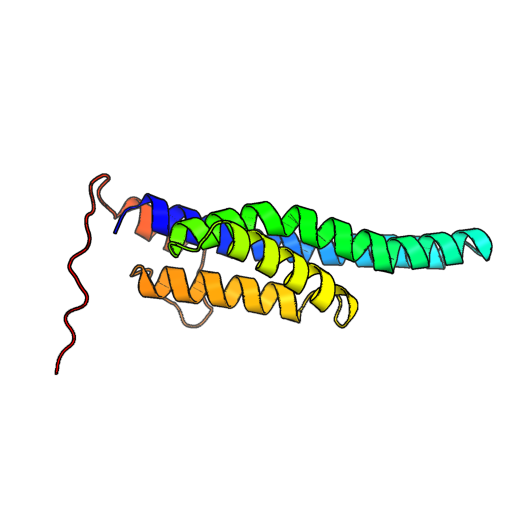1
ATOM 947 C C . GLY A 1 122 ? 3.213 -1.667 16.551 1.00 75.06 122 GLY A C 1
ATOM 948 O O . GLY A 1 122 ? 3.010 -2.185 17.654 1.00 75.06 122 GLY A O 1
ATOM 949 N N . LEU A 1 123 ? 2.438 -1.923 15.492 1.00 84.62 123 LEU A N 1
ATOM 950 C CA . LEU A 1 123 ? 1.298 -2.841 15.505 1.00 84.62 123 LEU A CA 1
ATOM 951 C C . LEU A 1 123 ? 1.714 -4.188 14.906 1.00 84.62 123 LEU A C 1
ATOM 953 O O . LEU A 1 123 ? 2.173 -4.261 13.770 1.00 84.62 123 LEU A O 1
ATOM 957 N N . SER A 1 124 ? 1.535 -5.274 15.661 1.00 86.19 124 SER A N 1
ATOM 958 C CA . SER A 1 124 ? 1.783 -6.628 15.155 1.00 86.19 124 SER A CA 1
ATOM 959 C C . SER A 1 124 ? 0.477 -7.291 14.736 1.00 86.19 124 SER A C 1
ATOM 961 O O . SER A 1 124 ? -0.539 -7.141 15.416 1.00 86.19 124 SER A O 1
ATOM 963 N N . LYS A 1 125 ? 0.510 -8.084 13.660 1.00 86.50 125 LYS A N 1
ATOM 964 C CA . LYS A 1 125 ? -0.677 -8.798 13.165 1.00 86.50 125 LYS A CA 1
ATOM 965 C C . LYS A 1 125 ? -1.317 -9.677 14.239 1.00 86.50 125 LYS A C 1
ATOM 967 O O . LYS A 1 125 ? -2.533 -9.688 14.363 1.00 86.50 125 LYS A O 1
ATOM 972 N N . LYS A 1 126 ? -0.499 -10.333 15.070 1.00 87.69 126 LYS A N 1
ATOM 973 C CA . LYS A 1 126 ? -0.968 -11.141 16.204 1.00 87.69 126 LYS A CA 1
ATOM 974 C C . LYS A 1 126 ? -1.809 -10.320 17.188 1.00 87.69 126 LYS A C 1
ATOM 976 O O . LYS A 1 126 ? -2.883 -10.763 17.568 1.00 87.69 126 LYS A O 1
ATOM 981 N N . ASN A 1 127 ? -1.343 -9.133 17.582 1.00 85.81 127 ASN A N 1
ATOM 982 C CA . ASN A 1 127 ? -2.063 -8.307 18.558 1.00 85.81 127 ASN A CA 1
ATOM 983 C C . ASN A 1 127 ? -3.329 -7.686 17.958 1.00 85.81 127 ASN A C 1
ATOM 985 O O . ASN A 1 127 ? -4.343 -7.611 18.639 1.00 85.81 127 ASN A O 1
ATOM 989 N N . VAL A 1 128 ? -3.266 -7.241 16.698 1.00 87.56 128 VAL A N 1
ATOM 990 C CA . VAL A 1 128 ? -4.432 -6.668 16.007 1.00 87.56 128 VAL A CA 1
ATOM 991 C C . VAL A 1 128 ? -5.523 -7.725 15.842 1.00 87.56 128 VAL A C 1
ATOM 993 O O . VAL A 1 128 ? -6.681 -7.443 16.124 1.00 87.56 128 VAL A O 1
ATOM 996 N N . ASN A 1 129 ? -5.154 -8.953 15.467 1.00 88.50 129 ASN A N 1
ATOM 997 C CA . ASN A 1 129 ? -6.098 -10.065 15.370 1.00 88.50 129 ASN A CA 1
ATOM 998 C C . ASN A 1 129 ? -6.677 -10.440 16.739 1.00 88.50 129 ASN A C 1
ATOM 1000 O O . ASN A 1 129 ? -7.885 -10.540 16.863 1.00 88.50 129 ASN A O 1
ATOM 1004 N N . ALA A 1 130 ? -5.847 -10.539 17.782 1.00 87.44 130 ALA A N 1
ATOM 1005 C CA . ALA A 1 130 ? -6.344 -10.804 19.133 1.00 87.44 130 ALA A CA 1
ATOM 1006 C C . ALA A 1 130 ? -7.332 -9.724 19.617 1.00 87.44 130 ALA A C 1
ATOM 1008 O O . ALA A 1 130 ? -8.321 -10.037 20.272 1.00 87.44 130 ALA A O 1
ATOM 1009 N N . TYR A 1 131 ? -7.088 -8.456 19.267 1.00 86.69 131 TYR A N 1
ATOM 1010 C CA . TYR A 1 131 ? -8.031 -7.373 19.538 1.00 86.69 131 TYR A CA 1
ATOM 1011 C C . TYR A 1 131 ? -9.332 -7.544 18.741 1.00 86.69 131 TYR A C 1
ATOM 1013 O O . TYR A 1 131 ? -10.410 -7.488 19.322 1.00 86.69 131 TYR A O 1
ATOM 1021 N N . LEU A 1 132 ? -9.250 -7.823 17.438 1.00 87.50 132 LEU A N 1
ATOM 1022 C CA . LEU A 1 132 ? -10.414 -8.097 16.586 1.00 87.50 132 LEU A CA 1
ATOM 1023 C C . LEU A 1 132 ? -11.266 -9.269 17.091 1.00 87.50 132 LEU A C 1
ATOM 1025 O O . LEU A 1 132 ? -12.493 -9.190 17.050 1.00 87.50 132 LEU A O 1
ATOM 1029 N N . ASP A 1 133 ? -10.624 -10.330 17.576 1.00 88.31 133 ASP A N 1
ATOM 1030 C CA . ASP A 1 133 ? -11.284 -11.517 18.123 1.00 88.31 133 ASP A CA 1
ATOM 1031 C C . ASP A 1 133 ? -11.978 -11.217 19.459 1.00 88.31 133 ASP A C 1
ATOM 1033 O O . ASP A 1 133 ? -13.001 -11.820 19.769 1.00 88.31 133 ASP A O 1
ATOM 1037 N N . SER A 1 134 ? -11.468 -10.243 20.222 1.00 86.00 134 SER A N 1
ATOM 1038 C CA . SER A 1 134 ? -12.087 -9.780 21.471 1.00 86.00 134 SER A CA 1
ATOM 1039 C C . SER A 1 134 ? -13.301 -8.865 21.270 1.00 86.00 134 SER A C 1
ATOM 1041 O O . SER A 1 134 ? -14.053 -8.636 22.216 1.00 86.00 134 SER A O 1
ATOM 1043 N N . LEU A 1 135 ? -13.499 -8.321 20.062 1.00 84.19 135 LEU A N 1
ATOM 1044 C CA . LEU A 1 135 ? -14.624 -7.435 19.775 1.00 84.19 135 LEU A CA 1
ATOM 1045 C C . LEU A 1 135 ? -15.902 -8.246 19.494 1.00 84.19 135 LEU A C 1
ATOM 1047 O O . LEU A 1 135 ? -15.875 -9.118 18.613 1.00 84.19 135 LEU A O 1
ATOM 1051 N N . PRO A 1 136 ? -17.028 -7.926 20.162 1.00 78.31 136 PRO A N 1
ATOM 1052 C CA . PRO A 1 136 ? -18.315 -8.534 19.846 1.00 78.31 136 PRO A CA 1
ATOM 1053 C C . PRO A 1 136 ? -18.763 -8.142 18.427 1.00 78.31 136 PRO A C 1
ATOM 1055 O O . PRO A 1 136 ? -18.391 -7.082 17.911 1.00 78.31 136 PRO A O 1
ATOM 1058 N N . GLU A 1 137 ? -19.518 -9.017 17.756 1.00 67.94 137 GLU A N 1
ATOM 1059 C CA . GLU A 1 137 ? -19.913 -8.821 16.348 1.00 67.94 137 GLU A CA 1
ATOM 1060 C C . GLU A 1 137 ? -20.752 -7.551 16.133 1.00 67.94 137 GLU A C 1
ATOM 1062 O O . GLU A 1 137 ? -20.645 -6.899 15.094 1.00 67.94 137 GLU A O 1
ATOM 1067 N N . ASP A 1 138 ? -21.511 -7.155 17.150 1.00 64.19 138 ASP A N 1
ATOM 1068 C CA . ASP A 1 138 ? -22.436 -6.025 17.206 1.00 64.19 138 ASP A CA 1
ATOM 1069 C C . ASP A 1 138 ? -21.850 -4.775 17.894 1.00 64.19 138 ASP A C 1
ATOM 1071 O O . ASP A 1 138 ? -22.575 -3.836 18.223 1.00 64.19 138 ASP A O 1
ATOM 1075 N N . PHE A 1 139 ? -20.524 -4.703 18.074 1.00 61.56 139 PHE A N 1
ATOM 1076 C CA . PHE A 1 139 ? -19.863 -3.587 18.759 1.00 61.56 139 PHE A CA 1
ATOM 1077 C C . PHE A 1 139 ? -20.175 -2.203 18.130 1.00 61.56 139 PHE A C 1
ATOM 1079 O O . PHE A 1 139 ? -19.576 -1.768 17.136 1.00 61.56 139 PHE A O 1
ATOM 1086 N N . ALA A 1 140 ? -21.070 -1.433 18.758 1.00 54.62 140 ALA A N 1
ATOM 1087 C CA . ALA A 1 140 ? -21.342 -0.017 18.477 1.00 54.62 140 ALA A CA 1
ATOM 1088 C C . ALA A 1 140 ? -20.506 0.897 19.405 1.00 54.62 140 ALA A C 1
ATOM 1090 O O . ALA A 1 140 ? -20.142 0.484 20.500 1.00 54.62 140 ALA A O 1
ATOM 1091 N N . PRO A 1 141 ? -20.053 2.090 18.964 1.00 56.81 141 PRO A N 1
ATOM 1092 C CA . PRO A 1 141 ? -19.050 2.844 19.712 1.00 56.81 141 PRO A CA 1
ATOM 1093 C C . PRO A 1 141 ? -19.694 3.591 20.873 1.00 56.81 141 PRO A C 1
ATOM 1095 O O . PRO A 1 141 ? -20.723 4.231 20.683 1.00 56.81 141 PRO A O 1
ATOM 1098 N N . VAL A 1 142 ? -19.013 3.621 22.017 1.00 53.25 142 VAL A N 1
ATOM 1099 C CA . VAL A 1 142 ? -19.177 4.717 22.974 1.00 53.25 142 VAL A CA 1
ATOM 1100 C C . VAL A 1 142 ? -18.382 5.900 22.420 1.00 53.25 142 VAL A C 1
ATOM 1102 O O . VAL A 1 142 ? -17.218 5.740 22.042 1.00 53.25 142 VAL A O 1
ATOM 1105 N N . ALA A 1 143 ? -19.030 7.057 22.284 1.00 45.22 143 ALA A N 1
ATOM 1106 C CA . ALA A 1 143 ? -18.385 8.293 21.850 1.00 45.22 143 ALA A CA 1
ATOM 1107 C C . ALA A 1 143 ? -17.143 8.580 22.718 1.00 45.22 143 ALA A C 1
ATOM 1109 O O . ALA A 1 143 ? -17.147 8.233 23.903 1.00 45.22 143 ALA A O 1
ATOM 1110 N N . PRO A 1 144 ? -16.084 9.200 22.167 1.00 49.94 144 PRO A N 1
ATOM 1111 C CA . PRO A 1 144 ? -14.940 9.594 22.975 1.00 49.94 144 PRO A CA 1
ATOM 1112 C C . PRO A 1 144 ? -15.437 10.489 24.113 1.00 49.94 144 PRO A C 1
ATOM 1114 O O . PRO A 1 144 ? -15.990 11.560 23.861 1.00 49.94 144 PRO A O 1
ATOM 1117 N N . GLN A 1 145 ? -15.262 10.048 25.361 1.00 44.03 145 GLN A N 1
ATOM 1118 C CA . GLN A 1 145 ? -15.383 10.943 26.502 1.00 44.03 145 GLN A CA 1
ATOM 1119 C C . GLN A 1 145 ? -14.227 11.933 26.387 1.00 44.03 145 GLN A C 1
ATOM 1121 O O . GLN A 1 145 ? -13.091 11.630 26.744 1.00 44.03 145 GLN A O 1
ATOM 1126 N N . MET A 1 146 ? -14.506 13.096 25.802 1.00 35.34 146 MET A N 1
ATOM 1127 C CA . MET A 1 146 ? -13.639 14.249 25.971 1.00 35.34 146 MET A CA 1
ATOM 1128 C C . MET A 1 146 ? -13.729 14.628 27.447 1.00 35.34 146 MET A C 1
ATOM 1130 O O . MET A 1 146 ? -14.739 15.174 27.886 1.00 35.34 146 MET A O 1
ATOM 1134 N N . SER A 1 147 ? -12.708 14.272 28.224 1.00 40.81 147 SER A N 1
ATOM 1135 C CA . SER A 1 147 ? -12.471 14.923 29.507 1.00 40.81 147 SER A CA 1
ATOM 1136 C C . SER A 1 147 ? -12.143 16.385 29.206 1.00 40.81 147 SER A C 1
ATOM 1138 O O . SER A 1 147 ? -11.130 16.654 28.553 1.00 40.81 147 SER A O 1
ATOM 1140 N N . ILE A 1 148 ? -13.051 17.279 29.600 1.00 43.84 148 ILE A N 1
ATOM 1141 C CA . ILE A 1 148 ? -12.834 18.731 29.666 1.00 43.84 148 ILE A CA 1
ATOM 1142 C C . ILE A 1 148 ? -11.779 19.014 30.735 1.00 43.84 148 ILE A C 1
ATOM 1144 O O . ILE A 1 148 ? -11.850 18.350 31.795 1.00 43.84 148 ILE A O 1
#

pLDDT: mean 85.42, std 11.75, range [35.34, 95.5]

Radius of gyration: 18.58 Å; chains: 1; bounding box: 47×30×57 Å

Secondary structure (DSSP, 8-state):
--HHHHHHHHHHHHHHHHHHHHHHHHHHHHHHHHHH---HHHHHHHHHIIIIIHHHHHHHHHHHHHHHHHHHTT--HHHHHHHHHHHHHHHHHHTTHHHHHHHHHHHHHHHHHTTPPPBTTB--HHHHHHHHHHS-TT-PPPPP----

Sequence (148 aa):
MSKAKVQLAADAYFGYGKAFLFTILFGLGTAALHLASNDQTFQLIVIGIRWIGTAVFVGWITYPLNQKLGKSMDWPDDKARNTSILMALLTLTCLGIVAFIYGQQMASTQLIKLGTPKKWYGLSKKNVNAYLDSLPEDFAPVAPQMSI